Protein AF-A0A8J2EJA3-F1 (afdb_monomer_lite)

pLDDT: mean 88.79, std 12.65, range [48.5, 98.56]

Foldseek 3Di:
DEEEEEQDLQLLCVLVVLVVVQVVVPAQAYEYEYEPNSCCQAVDQVHDDPRHGNVVSVVCLQPPDDPPVVCVVGDNHHYHYHYQVNQPPQDDDPPPDDRVLLVSLVVDPDYHYPPDDPVNVVCCVVLHDDGSSSSNSNNHDPD

Structure (mmCIF, N/CA/C/O backbone):
data_AF-A0A8J2EJA3-F1
#
_entry.id   AF-A0A8J2EJA3-F1
#
loop_
_atom_site.group_PDB
_atom_site.id
_atom_site.type_symbol
_atom_site.label_atom_id
_atom_site.label_alt_id
_atom_site.label_comp_id
_atom_site.label_asym_id
_atom_site.label_entity_id
_atom_site.label_seq_id
_atom_site.pdbx_PDB_ins_code
_atom_site.Cartn_x
_atom_site.Cartn_y
_atom_site.Cartn_z
_atom_site.occupancy
_atom_site.B_iso_or_equiv
_atom_site.auth_seq_id
_atom_site.auth_comp_id
_atom_site.auth_asym_id
_atom_site.auth_atom_id
_atom_site.pdbx_PDB_model_num
ATOM 1 N N . LEU A 1 1 ? -6.526 -7.004 3.171 1.00 95.69 1 LEU A N 1
ATOM 2 C CA . LEU A 1 1 ? -6.507 -6.125 1.978 1.00 95.69 1 LEU A CA 1
ATOM 3 C C . LEU A 1 1 ? -5.110 -5.557 1.858 1.00 95.69 1 LEU A C 1
ATOM 5 O O . LEU A 1 1 ? -4.682 -4.852 2.768 1.00 95.69 1 LEU A O 1
ATOM 9 N N . LEU A 1 2 ? -4.436 -5.839 0.748 1.00 97.94 2 LEU A N 1
ATOM 10 C CA . LEU A 1 2 ? -3.180 -5.188 0.413 1.00 97.94 2 LEU A CA 1
ATOM 11 C C . LEU A 1 2 ? -3.508 -3.853 -0.266 1.00 97.94 2 LEU A C 1
ATOM 13 O O . LEU A 1 2 ? -4.309 -3.813 -1.203 1.00 97.94 2 LEU A O 1
ATOM 17 N N . LEU A 1 3 ? -2.933 -2.757 0.221 1.00 98.12 3 LEU A N 1
ATOM 18 C CA . LEU A 1 3 ? -3.130 -1.412 -0.315 1.00 98.12 3 LEU A CA 1
ATOM 19 C C . LEU A 1 3 ? -1.798 -0.848 -0.816 1.00 98.12 3 LEU A C 1
ATOM 21 O O . LEU A 1 3 ? -0.952 -0.452 -0.026 1.00 98.12 3 LEU A O 1
ATOM 25 N N . GLY A 1 4 ? -1.610 -0.769 -2.127 1.00 98.25 4 GLY A N 1
ATOM 26 C CA . GLY A 1 4 ? -0.485 -0.067 -2.735 1.00 98.25 4 GLY A CA 1
ATOM 27 C C . GLY A 1 4 ? -0.740 1.439 -2.796 1.00 98.25 4 GLY A C 1
ATOM 28 O O . GLY A 1 4 ? -1.806 1.883 -3.223 1.00 98.25 4 GLY A O 1
ATOM 29 N N . VAL A 1 5 ? 0.252 2.240 -2.421 1.00 98.31 5 VAL A N 1
ATOM 30 C CA . VAL A 1 5 ? 0.193 3.705 -2.479 1.00 98.31 5 VAL A CA 1
ATOM 31 C C . VAL A 1 5 ? 1.355 4.207 -3.333 1.00 98.31 5 VAL A C 1
ATOM 33 O O . VAL A 1 5 ? 2.522 4.145 -2.939 1.00 98.31 5 VAL A O 1
ATOM 36 N N . ALA A 1 6 ? 1.042 4.702 -4.530 1.00 98.12 6 ALA A N 1
ATOM 37 C CA . ALA A 1 6 ? 2.039 5.232 -5.453 1.00 98.12 6 ALA A CA 1
ATOM 38 C C . ALA A 1 6 ? 2.270 6.743 -5.262 1.00 98.12 6 ALA A C 1
ATOM 40 O O . ALA A 1 6 ? 1.422 7.463 -4.733 1.00 98.12 6 ALA A O 1
ATOM 41 N N . GLY A 1 7 ? 3.417 7.238 -5.738 1.00 94.56 7 GLY A N 1
ATOM 42 C CA . GLY A 1 7 ? 3.805 8.652 -5.669 1.00 94.56 7 GLY A CA 1
ATOM 43 C C . GLY A 1 7 ? 2.909 9.589 -6.481 1.00 94.56 7 GLY A C 1
ATOM 44 O O . GLY A 1 7 ? 3.194 9.887 -7.638 1.00 94.56 7 GLY A O 1
ATOM 45 N N . SER A 1 8 ? 1.829 10.062 -5.869 1.00 95.38 8 SER A N 1
ATOM 46 C CA . SER A 1 8 ? 0.925 11.089 -6.387 1.00 95.38 8 SER A CA 1
ATOM 47 C C . SER A 1 8 ? 0.501 11.998 -5.240 1.00 95.38 8 SER A C 1
ATOM 49 O O . SER A 1 8 ? 0.352 11.529 -4.114 1.00 95.38 8 SER A O 1
ATOM 51 N N . VAL A 1 9 ? 0.223 13.275 -5.523 1.00 95.19 9 VAL A N 1
ATOM 52 C CA . VAL A 1 9 ? -0.274 14.237 -4.518 1.00 95.19 9 VAL A CA 1
ATOM 53 C C . VAL A 1 9 ? -1.539 13.723 -3.828 1.00 95.19 9 VAL A C 1
ATOM 55 O O . VAL A 1 9 ? -1.767 14.010 -2.660 1.00 95.19 9 VAL A O 1
ATOM 58 N N . ALA A 1 10 ? -2.345 12.897 -4.502 1.00 96.12 10 ALA A N 1
ATOM 59 C CA . ALA A 1 10 ? -3.526 12.281 -3.903 1.00 96.12 10 ALA A CA 1
ATOM 60 C C . ALA A 1 10 ? -3.213 11.366 -2.698 1.00 96.12 10 ALA A C 1
ATOM 62 O O . ALA A 1 10 ? -4.121 11.084 -1.918 1.00 96.12 10 ALA A O 1
ATOM 63 N N . ALA A 1 11 ? -1.957 10.946 -2.505 1.00 96.12 11 ALA A N 1
ATOM 64 C CA . ALA A 1 11 ? -1.529 10.132 -1.369 1.00 96.12 11 ALA A CA 1
ATOM 65 C C . ALA A 1 11 ? -1.718 10.848 -0.020 1.00 96.12 11 ALA A C 1
ATOM 67 O O . ALA A 1 11 ? -1.908 10.180 0.991 1.00 96.12 11 ALA A O 1
ATOM 68 N N . VAL A 1 12 ? -1.795 12.187 0.006 1.00 95.19 12 VAL A N 1
ATOM 69 C CA . VAL A 1 12 ? -2.140 12.942 1.229 1.00 95.19 12 VAL A CA 1
ATOM 70 C C . VAL A 1 12 ? -3.524 12.578 1.785 1.00 95.19 12 VAL A C 1
ATOM 72 O O . VAL A 1 12 ? -3.786 12.771 2.966 1.00 95.19 12 VAL A O 1
ATOM 75 N N . LYS A 1 13 ? -4.408 12.016 0.946 1.00 94.94 13 LYS A N 1
ATOM 76 C CA . LYS A 1 13 ? -5.754 11.554 1.322 1.00 94.94 13 LYS A CA 1
ATOM 77 C C . LYS A 1 13 ? -5.777 10.121 1.859 1.00 94.94 13 LYS A C 1
ATOM 79 O O . LYS A 1 13 ? -6.856 9.594 2.130 1.00 94.94 13 LYS A O 1
ATOM 84 N N . LEU A 1 14 ? -4.621 9.470 1.993 1.00 94.25 14 LEU A N 1
ATOM 85 C CA . LEU A 1 14 ? -4.525 8.103 2.500 1.00 94.25 14 LEU A CA 1
ATOM 86 C C . LEU A 1 14 ? -5.221 7.916 3.864 1.00 94.25 14 LEU A C 1
ATOM 88 O O . LEU A 1 14 ? -5.962 6.940 3.986 1.00 94.25 14 LEU A O 1
ATOM 92 N N . PRO A 1 15 ? -5.106 8.835 4.850 1.00 91.94 15 PRO A N 1
ATOM 93 C CA . PRO A 1 15 ? -5.834 8.700 6.113 1.00 91.94 15 PRO A CA 1
ATOM 94 C C . PRO A 1 15 ? -7.358 8.609 5.937 1.00 91.94 15 PRO A C 1
ATOM 96 O O . PRO A 1 15 ? -8.009 7.791 6.586 1.00 91.94 15 PRO A O 1
ATOM 99 N N . ASP A 1 16 ? -7.933 9.398 5.026 1.00 91.75 16 ASP A N 1
ATOM 100 C CA . ASP A 1 16 ? -9.374 9.383 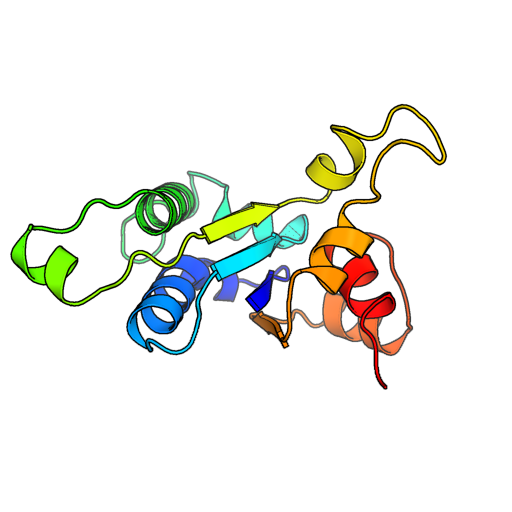4.755 1.00 91.75 16 ASP A CA 1
ATOM 101 C C . ASP A 1 16 ? -9.808 8.099 4.046 1.00 91.75 16 ASP A C 1
ATOM 103 O O . ASP A 1 16 ? -10.870 7.550 4.348 1.00 91.75 16 ASP A O 1
ATOM 107 N N . LEU A 1 17 ? -8.994 7.609 3.105 1.00 93.31 17 LEU A N 1
ATOM 108 C CA . LEU A 1 17 ? -9.241 6.334 2.435 1.00 93.31 17 LEU A CA 1
ATOM 109 C C . LEU A 1 17 ? -9.240 5.185 3.446 1.00 93.31 17 LEU A C 1
ATOM 111 O O . LEU A 1 17 ? -10.182 4.396 3.472 1.00 93.31 17 LEU A O 1
ATOM 115 N N . LEU A 1 18 ? -8.216 5.117 4.299 1.00 91.38 18 LEU A N 1
ATOM 116 C CA . LEU A 1 18 ? -8.114 4.103 5.342 1.00 91.38 18 LEU A CA 1
ATOM 117 C C . LEU A 1 18 ? -9.321 4.165 6.280 1.00 91.38 18 LEU A C 1
ATOM 119 O O . LEU A 1 18 ? -9.969 3.145 6.488 1.00 91.38 18 LEU A O 1
ATOM 123 N N . ARG A 1 19 ? -9.700 5.358 6.757 1.00 88.06 19 ARG A N 1
ATOM 124 C CA . ARG A 1 19 ? -10.876 5.538 7.621 1.00 88.06 19 ARG A CA 1
ATOM 125 C C . ARG A 1 19 ? -12.153 4.994 6.977 1.00 88.06 19 ARG A C 1
ATOM 127 O O . ARG A 1 19 ? -12.871 4.223 7.609 1.00 88.06 19 ARG A O 1
ATOM 134 N N . LYS A 1 20 ? -12.402 5.322 5.706 1.00 90.31 20 LYS A N 1
ATOM 135 C CA . LYS A 1 20 ? -13.565 4.816 4.959 1.00 90.31 20 LYS A CA 1
ATOM 136 C C . LYS A 1 20 ? -13.529 3.299 4.770 1.00 90.31 20 LYS A C 1
ATOM 138 O O . LYS A 1 20 ? -14.564 2.647 4.869 1.00 90.31 20 LYS A O 1
ATOM 143 N N . LEU A 1 21 ? -12.352 2.722 4.518 1.00 90.25 21 LEU A N 1
ATOM 144 C CA . LEU A 1 21 ? -12.192 1.269 4.410 1.00 90.25 21 LEU A CA 1
ATOM 145 C C . LEU A 1 21 ? -12.489 0.571 5.743 1.00 90.25 21 LEU A C 1
ATOM 147 O O . LEU A 1 21 ? -13.178 -0.448 5.747 1.00 90.25 21 LEU A O 1
ATOM 151 N N . GLN A 1 22 ? -12.037 1.134 6.865 1.00 85.06 22 GLN A N 1
ATOM 152 C CA . GLN A 1 22 ? -12.341 0.617 8.203 1.00 85.06 22 GLN A CA 1
ATOM 153 C C . GLN A 1 22 ? -13.845 0.721 8.520 1.00 85.06 22 GLN A C 1
ATOM 155 O O . GLN A 1 22 ? -14.439 -0.230 9.023 1.00 85.06 22 GLN A O 1
ATOM 160 N N . GLU A 1 23 ? -14.479 1.847 8.182 1.00 84.62 23 GLU A N 1
ATOM 161 C CA . GLU A 1 23 ? -15.917 2.090 8.389 1.00 84.62 23 GLU A CA 1
ATOM 162 C C . GLU A 1 23 ? -16.815 1.230 7.494 1.00 84.62 23 GLU A C 1
ATOM 164 O O . GLU A 1 23 ? -17.962 0.970 7.850 1.00 84.62 23 GLU A O 1
ATOM 169 N N . SER A 1 24 ? -16.299 0.735 6.365 1.00 86.94 24 SER A N 1
ATOM 170 C CA . SER A 1 24 ? -17.068 -0.122 5.458 1.00 86.94 24 SER A CA 1
ATOM 171 C C . SER A 1 24 ? -17.543 -1.424 6.110 1.00 86.94 24 SER A C 1
ATOM 173 O O . SER A 1 24 ? -18.500 -2.017 5.627 1.00 86.94 24 SER A O 1
ATOM 175 N N . GLY A 1 25 ? -16.856 -1.914 7.150 1.00 82.56 25 GLY A N 1
ATOM 176 C CA . GLY A 1 25 ? -17.152 -3.192 7.808 1.00 82.56 25 GLY A CA 1
ATOM 177 C C . GLY A 1 25 ? -16.783 -4.450 7.004 1.00 82.56 25 GLY A C 1
ATOM 178 O O . GLY A 1 25 ? -16.925 -5.557 7.522 1.00 82.56 25 GLY A O 1
ATOM 179 N N . HIS A 1 26 ? -16.282 -4.306 5.771 1.00 87.25 26 HIS A N 1
ATOM 180 C CA . HIS A 1 26 ? -15.937 -5.429 4.886 1.00 87.25 26 HIS A CA 1
ATOM 181 C C . HIS A 1 26 ? -14.460 -5.834 4.973 1.00 87.25 26 HIS A C 1
ATOM 183 O O . HIS A 1 26 ? -14.093 -6.951 4.610 1.00 87.25 26 HIS A O 1
ATOM 189 N N . VAL A 1 27 ? -13.598 -4.938 5.457 1.00 88.38 27 VAL A N 1
ATOM 190 C CA . VAL A 1 27 ? -12.151 -5.161 5.530 1.00 88.38 27 VAL A CA 1
ATOM 191 C C . VAL A 1 27 ? -11.770 -5.626 6.933 1.00 88.38 27 VAL A C 1
ATOM 193 O O . VAL A 1 27 ? -12.130 -4.985 7.912 1.00 88.38 27 VAL A O 1
ATOM 196 N N . ARG A 1 28 ? -11.036 -6.741 7.046 1.00 88.31 28 ARG A N 1
ATOM 197 C CA . ARG A 1 28 ? -10.586 -7.288 8.344 1.00 88.31 28 ARG A CA 1
ATOM 198 C C . ARG A 1 28 ? -9.209 -6.801 8.774 1.00 88.31 28 ARG A C 1
ATOM 200 O O . ARG A 1 28 ? -8.968 -6.672 9.965 1.00 88.31 28 ARG A O 1
ATOM 207 N N . SER A 1 29 ? -8.328 -6.541 7.818 1.00 92.00 29 SER A N 1
ATOM 208 C CA . SER A 1 29 ? -6.983 -6.002 8.020 1.00 92.00 29 SER A CA 1
ATOM 209 C C . SER A 1 29 ? -6.548 -5.251 6.765 1.00 92.00 29 SER A C 1
ATOM 211 O O . SER A 1 29 ? -6.952 -5.598 5.645 1.00 92.00 29 SER A O 1
ATOM 213 N N . ILE A 1 30 ? -5.729 -4.220 6.956 1.00 94.44 30 ILE A N 1
ATOM 214 C CA . ILE A 1 30 ? -5.119 -3.451 5.876 1.00 94.44 30 ILE A CA 1
ATOM 215 C C . ILE A 1 30 ? -3.604 -3.518 6.037 1.00 94.44 30 ILE A C 1
ATOM 217 O O . ILE A 1 30 ? -3.061 -3.146 7.075 1.00 94.44 30 ILE A O 1
ATOM 221 N N . GLU A 1 31 ? -2.923 -3.971 4.995 1.00 96.44 31 GLU A N 1
ATOM 222 C CA . GLU A 1 31 ? -1.470 -3.892 4.881 1.00 96.44 31 GLU A CA 1
ATOM 223 C C . GLU A 1 31 ? -1.168 -2.920 3.744 1.00 96.44 31 GLU A C 1
ATOM 225 O O . GLU A 1 31 ? -1.483 -3.187 2.588 1.00 96.44 31 GLU A O 1
ATOM 230 N N . ALA A 1 32 ? -0.659 -1.739 4.078 1.00 96.94 32 ALA A N 1
ATOM 231 C CA . ALA A 1 32 ? -0.353 -0.689 3.125 1.00 96.94 32 ALA A CA 1
ATOM 232 C C . ALA A 1 32 ? 1.124 -0.750 2.733 1.00 96.94 32 ALA A C 1
ATOM 234 O O . ALA A 1 32 ? 1.985 -0.797 3.603 1.00 96.94 32 ALA A O 1
ATOM 235 N N . VAL A 1 33 ? 1.414 -0.713 1.437 1.00 97.94 33 VAL A N 1
ATOM 236 C CA . VAL A 1 33 ? 2.768 -0.655 0.883 1.00 97.94 33 VAL A CA 1
ATOM 237 C C . VAL A 1 33 ? 2.941 0.681 0.180 1.00 97.94 33 VAL A C 1
ATOM 239 O O . VAL A 1 33 ? 2.191 1.009 -0.744 1.00 97.94 33 VAL A O 1
ATOM 242 N N . LEU A 1 34 ? 3.927 1.455 0.612 1.00 97.94 34 LEU A N 1
ATOM 243 C CA . LEU A 1 34 ? 4.252 2.752 0.040 1.00 97.94 34 LEU A CA 1
ATOM 244 C C . LEU A 1 34 ? 5.390 2.598 -0.967 1.00 97.94 34 LEU A C 1
ATOM 246 O O . LEU A 1 34 ? 6.405 1.979 -0.675 1.00 97.94 34 LEU A O 1
ATOM 250 N N . SER A 1 35 ? 5.246 3.204 -2.145 1.00 97.94 35 SER A N 1
ATOM 251 C CA . SER A 1 35 ? 6.428 3.499 -2.966 1.00 97.94 35 SER A CA 1
ATOM 252 C C . SER A 1 35 ? 7.261 4.603 -2.309 1.00 97.94 35 SER A C 1
ATOM 254 O O . SER A 1 35 ? 6.679 5.505 -1.703 1.00 97.94 35 SER A O 1
ATOM 256 N N . GLN A 1 36 ? 8.571 4.636 -2.557 1.00 96.94 36 GLN A N 1
ATOM 257 C CA . GLN A 1 36 ? 9.457 5.704 -2.070 1.00 96.94 36 GLN A CA 1
ATOM 258 C C . GLN A 1 36 ? 8.907 7.124 -2.321 1.00 96.94 36 GLN A C 1
ATOM 260 O O . GLN A 1 36 ? 8.939 7.997 -1.457 1.00 96.94 36 GLN A O 1
ATOM 265 N N . SER A 1 37 ? 8.339 7.384 -3.504 1.00 96.94 37 SER A N 1
ATOM 266 C CA . SER A 1 37 ? 7.756 8.698 -3.815 1.00 96.94 37 SER A CA 1
ATOM 267 C C . SER A 1 37 ? 6.463 8.998 -3.043 1.00 96.94 37 SER A C 1
ATOM 269 O O . SER A 1 37 ? 6.114 10.163 -2.880 1.00 96.94 37 SER A O 1
ATOM 271 N N . ALA A 1 38 ? 5.727 7.982 -2.584 1.00 96.94 38 ALA A N 1
ATOM 272 C CA . ALA A 1 38 ? 4.534 8.163 -1.755 1.00 96.94 38 ALA A CA 1
ATOM 273 C C . ALA A 1 38 ? 4.887 8.527 -0.308 1.00 96.94 38 ALA A C 1
ATOM 275 O O . ALA A 1 38 ? 4.143 9.282 0.321 1.00 96.94 38 ALA A O 1
ATOM 276 N N . GLU A 1 39 ? 6.023 8.050 0.205 1.00 95.44 39 GLU A N 1
ATOM 277 C CA . GLU A 1 39 ? 6.524 8.385 1.546 1.00 95.44 39 GLU A CA 1
ATOM 278 C C . GLU A 1 39 ? 6.683 9.898 1.729 1.00 95.44 39 GLU A C 1
ATOM 280 O O . GLU A 1 39 ? 6.334 10.444 2.774 1.00 95.44 39 GLU A O 1
ATOM 285 N N . VAL A 1 40 ? 7.090 10.609 0.673 1.00 94.50 40 VAL A N 1
ATOM 286 C CA . VAL A 1 40 ? 7.210 12.076 0.680 1.00 94.50 40 VAL A CA 1
ATOM 287 C C . VAL A 1 40 ? 5.887 12.760 1.029 1.00 94.50 40 VAL A C 1
ATOM 289 O O . VAL A 1 40 ? 5.898 13.785 1.697 1.00 94.50 40 VAL A O 1
ATOM 292 N N . PHE A 1 41 ? 4.747 12.207 0.611 1.00 94.12 41 PHE A N 1
ATOM 293 C CA . PHE A 1 41 ? 3.425 12.786 0.874 1.00 94.12 41 PHE A CA 1
ATOM 294 C C . PHE A 1 41 ? 2.774 12.266 2.157 1.00 94.12 41 PHE A C 1
ATOM 296 O O . PHE A 1 41 ? 1.817 12.867 2.638 1.00 94.12 41 PHE A O 1
ATOM 303 N N . THR A 1 42 ? 3.239 11.126 2.665 1.00 91.12 42 THR A N 1
ATOM 304 C CA . THR A 1 42 ? 2.554 10.365 3.718 1.00 91.12 42 THR A CA 1
ATOM 305 C C . THR A 1 42 ? 3.323 10.355 5.030 1.00 91.12 42 THR A C 1
ATOM 307 O O . THR A 1 42 ? 2.723 10.530 6.085 1.00 91.12 42 THR A O 1
ATOM 310 N N . LEU A 1 43 ? 4.643 10.189 4.975 1.00 90.56 43 LEU A N 1
ATOM 311 C CA . LEU A 1 43 ? 5.511 10.074 6.145 1.00 90.56 43 LEU A CA 1
ATOM 312 C C . LEU A 1 43 ? 6.235 11.383 6.476 1.00 90.56 43 LEU A C 1
ATOM 314 O O . LEU A 1 43 ? 6.643 11.574 7.620 1.00 90.56 43 LEU A O 1
ATOM 318 N N . ASN A 1 44 ? 6.367 12.304 5.518 1.00 90.38 44 ASN A N 1
ATOM 319 C CA . ASN A 1 44 ? 7.004 13.598 5.753 1.00 90.38 44 ASN A CA 1
ATOM 320 C C . ASN A 1 44 ? 6.163 14.476 6.711 1.00 90.38 44 ASN A C 1
ATOM 322 O O . ASN A 1 44 ? 5.064 14.891 6.335 1.00 90.38 44 ASN A O 1
ATOM 326 N N . PRO A 1 45 ? 6.678 14.844 7.903 1.00 88.38 45 PRO A N 1
ATOM 327 C CA . PRO A 1 45 ? 5.936 15.650 8.877 1.00 88.38 45 PRO A CA 1
ATOM 328 C C . PRO A 1 45 ? 5.611 17.077 8.415 1.00 88.38 45 PRO A C 1
ATOM 330 O O . PRO A 1 45 ? 4.725 17.720 8.973 1.00 88.38 45 PRO A O 1
ATOM 333 N N . SER A 1 46 ? 6.337 17.600 7.422 1.00 90.69 46 SER A N 1
ATOM 334 C CA . SER A 1 46 ? 6.090 18.930 6.858 1.00 90.69 46 SER A CA 1
ATOM 335 C C . SER A 1 46 ? 4.897 18.955 5.903 1.00 90.69 46 SER A C 1
ATOM 337 O O . SER A 1 46 ? 4.369 20.031 5.623 1.00 90.69 46 SER A O 1
ATOM 339 N N . VAL A 1 47 ? 4.462 17.801 5.389 1.00 88.69 47 VAL A N 1
ATOM 340 C CA . VAL A 1 47 ? 3.306 17.725 4.494 1.00 88.69 47 VAL A CA 1
ATOM 341 C C . VAL A 1 47 ? 2.026 17.727 5.318 1.00 88.69 47 VAL A C 1
ATOM 343 O O . VAL A 1 47 ? 1.787 16.845 6.143 1.00 88.69 47 VAL A O 1
ATOM 346 N N . GLN A 1 48 ? 1.187 18.729 5.065 1.00 87.31 48 GLN A N 1
ATOM 347 C CA . GLN A 1 48 ? -0.073 18.915 5.770 1.00 87.31 48 GLN A CA 1
ATOM 348 C C . GLN A 1 48 ? -1.268 18.594 4.878 1.00 87.31 48 GLN A C 1
ATOM 350 O O . GLN A 1 48 ? -1.321 18.972 3.707 1.00 87.31 48 GLN A O 1
ATOM 355 N N . TYR A 1 49 ? -2.268 17.952 5.471 1.00 89.06 49 TYR A N 1
ATOM 356 C CA . TYR A 1 49 ? -3.567 17.719 4.867 1.00 89.06 49 TYR A CA 1
ATOM 357 C C . TYR A 1 49 ? -4.663 18.059 5.871 1.00 89.06 49 TYR A C 1
ATOM 359 O O . TYR A 1 49 ? -4.641 17.594 7.006 1.00 89.06 49 TYR A O 1
ATOM 367 N N . VAL A 1 50 ? -5.604 18.916 5.463 1.00 86.94 50 VAL A N 1
ATOM 368 C CA . VAL A 1 50 ? -6.695 19.402 6.333 1.00 86.94 50 VAL A CA 1
ATOM 369 C C . VAL A 1 50 ? -6.147 19.993 7.649 1.00 86.94 50 VAL A C 1
ATOM 371 O O . VAL A 1 50 ? -6.702 19.810 8.725 1.00 86.94 50 VAL A O 1
ATOM 374 N N . GLY A 1 51 ? -5.014 20.701 7.563 1.00 86.38 51 GLY A N 1
ATOM 375 C CA . GLY A 1 51 ? -4.392 21.388 8.701 1.00 86.38 51 GLY A CA 1
ATOM 376 C C . GLY A 1 51 ? -3.633 20.497 9.693 1.00 86.38 51 GLY A C 1
ATOM 377 O O . GLY A 1 51 ? -3.181 21.012 10.711 1.00 86.38 51 GLY A O 1
ATOM 378 N N . ALA A 1 52 ? -3.461 19.201 9.416 1.00 86.06 52 ALA A N 1
ATOM 379 C CA . ALA A 1 52 ? -2.680 18.282 10.248 1.00 86.06 52 ALA A CA 1
ATOM 380 C C . ALA A 1 52 ? -1.591 17.567 9.436 1.00 86.06 52 ALA A C 1
ATOM 382 O O . ALA A 1 52 ? -1.696 17.444 8.214 1.00 86.06 52 ALA A O 1
ATOM 383 N N . SER A 1 53 ? -0.540 17.093 10.112 1.00 90.50 53 SER A N 1
ATOM 384 C CA . SER A 1 53 ? 0.498 16.277 9.472 1.00 90.50 53 SER A CA 1
ATOM 385 C C . SER A 1 53 ? -0.090 14.949 9.003 1.00 90.50 53 SER A C 1
ATOM 387 O O . SER A 1 53 ? -0.749 14.250 9.776 1.00 90.50 53 SER A O 1
ATOM 389 N N . VAL A 1 54 ? 0.187 14.560 7.757 1.00 87.19 54 VAL A N 1
ATOM 390 C CA . VAL A 1 54 ? -0.298 13.279 7.219 1.00 87.19 54 VAL A CA 1
ATOM 391 C C . VAL A 1 54 ? 0.272 12.101 8.009 1.00 87.19 54 VAL A C 1
ATOM 393 O O . VAL A 1 54 ? -0.460 11.154 8.282 1.00 87.19 54 VAL A O 1
ATOM 396 N N . SER A 1 55 ? 1.528 12.176 8.455 1.00 87.31 55 SER A N 1
ATOM 397 C CA . SER A 1 55 ? 2.153 11.091 9.220 1.00 87.31 55 SER A CA 1
ATOM 398 C C . SER A 1 55 ? 1.484 10.878 10.575 1.00 87.31 55 SER A C 1
ATOM 400 O O . SER A 1 55 ? 1.270 9.736 10.978 1.00 87.31 55 SER A O 1
ATOM 402 N N . GLN A 1 56 ? 1.071 11.967 11.231 1.00 86.44 56 GLN A N 1
ATOM 403 C CA . GLN A 1 56 ? 0.297 11.914 12.472 1.00 86.44 56 GLN A CA 1
ATOM 404 C C . GLN A 1 56 ? -1.094 11.338 12.222 1.00 86.44 56 GLN A C 1
ATOM 406 O O . GLN A 1 56 ? -1.518 10.423 12.915 1.00 86.44 56 GLN A O 1
ATOM 411 N N . LEU A 1 57 ? -1.780 11.795 11.172 1.00 84.69 57 LEU A N 1
ATOM 412 C CA . LEU A 1 57 ? -3.081 11.244 10.799 1.00 84.69 57 LEU A CA 1
ATOM 413 C C . LEU A 1 57 ? -2.999 9.745 10.478 1.00 84.69 57 LEU A C 1
ATOM 415 O O . LEU A 1 57 ? -3.917 8.999 10.808 1.00 84.69 57 LEU A O 1
ATOM 419 N N . LEU A 1 58 ? -1.915 9.286 9.848 1.00 84.06 58 LEU A N 1
ATOM 420 C CA . LEU A 1 58 ? -1.686 7.866 9.586 1.00 84.06 58 LE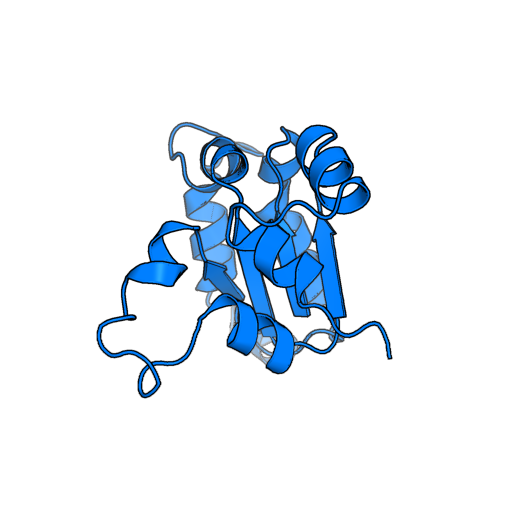U A CA 1
ATOM 421 C C . LEU A 1 58 ? -1.414 7.090 10.869 1.00 84.06 58 LEU A C 1
ATOM 423 O O . LEU A 1 58 ? -2.005 6.025 11.050 1.00 84.06 58 LEU A O 1
ATOM 427 N N . SER A 1 59 ? -0.576 7.614 11.769 1.00 85.25 59 SER A N 1
ATOM 428 C CA . SER A 1 59 ? -0.360 6.982 13.070 1.00 85.25 59 SER A CA 1
ATOM 429 C C . SER A 1 59 ? -1.647 6.930 13.878 1.00 85.25 59 SER A C 1
ATOM 431 O O . SER A 1 59 ? -1.932 5.903 14.482 1.00 85.25 59 SER A O 1
ATOM 433 N N . ASP A 1 60 ? -2.470 7.975 13.832 1.00 84.12 60 ASP A N 1
ATOM 434 C CA . ASP A 1 60 ? -3.767 8.015 14.498 1.00 84.12 60 ASP A CA 1
ATOM 435 C C . ASP A 1 60 ? -4.704 6.983 13.883 1.00 84.12 60 ASP A C 1
ATOM 437 O O . ASP A 1 60 ? -5.305 6.195 14.595 1.00 84.12 60 ASP A O 1
ATOM 441 N N . VAL A 1 61 ? -4.798 6.888 12.559 1.00 81.12 61 VAL A N 1
ATOM 442 C CA . VAL A 1 61 ? -5.623 5.852 11.917 1.00 81.12 61 VAL A CA 1
ATOM 443 C C . VAL A 1 61 ? -5.123 4.436 12.246 1.00 81.12 61 VAL A C 1
ATOM 445 O O . VAL A 1 61 ? -5.934 3.515 12.379 1.00 81.12 61 VAL A O 1
ATOM 448 N N . ALA A 1 62 ? -3.812 4.259 12.429 1.00 73.31 62 ALA A N 1
ATOM 449 C CA . ALA A 1 62 ? -3.211 2.989 12.822 1.00 73.31 62 ALA A CA 1
ATOM 450 C C . ALA A 1 62 ? -3.392 2.659 14.317 1.00 73.31 62 ALA A C 1
ATOM 452 O O . ALA A 1 62 ? -3.507 1.485 14.673 1.00 73.31 62 ALA A O 1
ATOM 453 N N . THR A 1 63 ? -3.431 3.663 15.200 1.00 70.44 63 THR A N 1
ATOM 454 C CA . THR A 1 63 ? -3.379 3.477 16.664 1.00 70.44 63 THR A CA 1
ATOM 455 C C . THR A 1 63 ? -4.653 3.878 17.406 1.00 70.44 63 THR A C 1
ATOM 457 O O . THR A 1 63 ? -4.834 3.434 18.541 1.00 70.44 63 THR A O 1
ATOM 460 N N . ALA A 1 64 ? -5.557 4.643 16.788 1.00 56.22 64 ALA A N 1
ATOM 461 C CA . ALA A 1 64 ? -6.622 5.377 17.469 1.00 56.22 64 ALA A CA 1
ATOM 462 C C . ALA A 1 64 ? -7.453 4.485 18.408 1.00 56.22 64 ALA A C 1
ATOM 464 O O . ALA A 1 64 ? -8.053 3.497 17.960 1.00 56.22 64 ALA A O 1
ATOM 465 N N . PRO A 1 65 ? -7.546 4.850 19.699 1.00 48.50 65 PRO A N 1
ATOM 466 C CA . PRO A 1 65 ? -8.637 4.431 20.557 1.00 48.50 65 PRO A CA 1
ATOM 467 C C . PRO A 1 65 ? -9.858 5.307 20.239 1.00 48.50 65 PRO A C 1
ATOM 469 O O . PRO A 1 65 ? -9.752 6.530 20.144 1.00 48.50 65 PRO A O 1
ATOM 472 N N . ARG A 1 66 ? -11.029 4.696 20.050 1.00 54.69 66 ARG A N 1
ATOM 473 C CA . ARG A 1 66 ? -12.301 5.433 19.975 1.00 54.69 66 ARG A CA 1
ATOM 474 C C . ARG A 1 66 ? -13.059 5.251 21.286 1.00 54.69 66 ARG A C 1
ATOM 476 O O . ARG A 1 66 ? -12.842 4.273 21.990 1.00 54.69 66 ARG A O 1
ATOM 483 N N . SER A 1 67 ? -13.915 6.217 21.617 1.00 53.88 67 SER A N 1
ATOM 484 C CA . SER A 1 67 ? -14.786 6.182 22.796 1.00 53.88 67 SER A CA 1
ATOM 485 C C . SER A 1 67 ? -15.539 4.848 22.910 1.00 53.88 67 SER A C 1
ATOM 487 O O . SER A 1 67 ? -15.885 4.234 21.899 1.00 53.88 67 SER A O 1
ATOM 489 N N . ALA A 1 68 ? -15.838 4.423 24.142 1.00 56.31 68 ALA A N 1
ATOM 490 C CA . ALA A 1 68 ? -16.419 3.111 24.453 1.00 56.31 68 ALA A CA 1
ATOM 491 C C . ALA A 1 68 ? -17.721 2.778 23.682 1.00 56.31 68 ALA A C 1
ATOM 493 O O . ALA A 1 68 ? -18.043 1.607 23.478 1.00 56.31 68 ALA A O 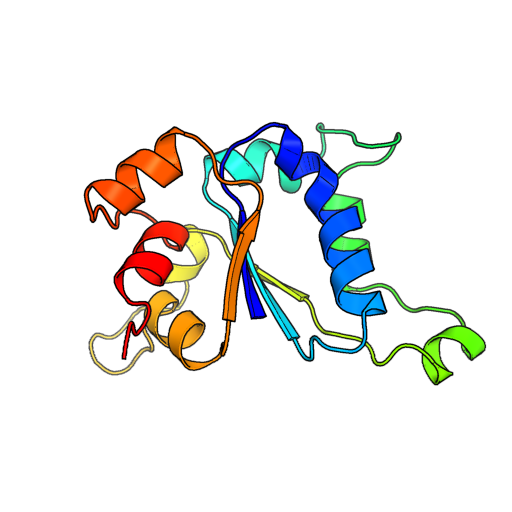1
ATOM 494 N N . GLU A 1 69 ? -18.471 3.788 23.221 1.00 56.59 69 GLU A N 1
ATOM 495 C CA . GLU A 1 69 ? -19.673 3.595 22.396 1.00 56.59 69 GLU A CA 1
ATOM 496 C C . GLU A 1 69 ? -19.363 3.321 20.914 1.00 56.59 69 GLU A C 1
ATOM 498 O O . GLU A 1 69 ? -20.002 2.462 20.306 1.00 56.59 69 GLU A O 1
ATOM 503 N N . GLN A 1 70 ? -18.351 3.974 20.331 1.00 53.19 70 GLN A N 1
ATOM 504 C CA . GLN A 1 70 ? -17.889 3.685 18.964 1.00 53.19 70 GLN A CA 1
ATOM 505 C C . GLN A 1 70 ? -17.079 2.387 18.893 1.00 53.19 70 GLN A C 1
ATOM 507 O O . GLN A 1 70 ? -17.109 1.701 17.873 1.00 53.19 70 GLN A O 1
ATOM 512 N N . GLU A 1 71 ? -16.404 2.018 19.982 1.00 52.22 71 GLU A N 1
ATOM 513 C CA . GLU A 1 71 ? -15.658 0.764 20.133 1.00 52.22 71 GLU A CA 1
ATOM 514 C C . GLU A 1 71 ? -16.573 -0.475 20.074 1.00 52.22 71 GLU A C 1
ATOM 516 O O . GLU A 1 71 ? -16.176 -1.531 19.582 1.00 52.22 71 GLU A O 1
ATOM 521 N N . LYS A 1 72 ? -17.840 -0.326 20.490 1.00 51.69 72 LYS A N 1
ATOM 522 C CA . LYS A 1 72 ? -18.880 -1.361 20.369 1.00 51.69 72 LYS A CA 1
ATOM 523 C C . LYS A 1 72 ? -19.370 -1.584 18.932 1.00 51.69 72 LYS A C 1
ATOM 525 O O . LYS A 1 72 ? -19.887 -2.663 18.648 1.00 51.69 72 LYS A O 1
ATOM 530 N N . LEU A 1 73 ? -19.228 -0.594 18.042 1.00 50.38 73 LEU A N 1
ATOM 531 C CA . LEU A 1 73 ? -19.723 -0.650 16.656 1.00 50.38 73 LEU A CA 1
ATOM 532 C C . LEU A 1 73 ? -18.612 -0.852 15.613 1.00 50.38 73 LEU A C 1
ATOM 534 O O . LEU A 1 73 ? -18.835 -1.521 14.606 1.00 50.38 73 LEU A O 1
ATOM 538 N N . LEU A 1 74 ? -17.416 -0.304 15.838 1.00 52.97 74 LEU A N 1
ATOM 539 C CA . LEU A 1 74 ? -16.281 -0.422 14.926 1.00 52.97 74 LEU A CA 1
ATOM 540 C C . LEU A 1 74 ? -15.280 -1.440 15.462 1.00 52.97 74 LEU A C 1
ATOM 542 O O . LEU A 1 74 ? -14.427 -1.127 16.290 1.00 52.97 74 LEU A O 1
ATOM 546 N N . LYS A 1 75 ? -15.344 -2.665 14.929 1.00 60.03 75 LYS A N 1
ATOM 547 C CA . LYS A 1 75 ? -14.238 -3.623 15.047 1.00 60.03 75 LYS A CA 1
ATOM 548 C C . LYS A 1 75 ? -12.968 -2.918 14.562 1.00 60.03 75 LYS A C 1
ATOM 550 O O . LYS A 1 75 ? -12.924 -2.487 13.413 1.00 60.03 75 LYS A O 1
ATOM 555 N N . ARG A 1 76 ? -11.961 -2.757 15.429 1.00 68.12 76 ARG A N 1
ATOM 556 C CA . ARG A 1 76 ? -10.672 -2.153 15.053 1.00 68.12 76 ARG A CA 1
ATOM 557 C C . ARG A 1 76 ? -10.076 -2.972 13.910 1.00 68.12 76 ARG A C 1
ATOM 559 O O . ARG A 1 76 ? -9.655 -4.104 14.122 1.00 68.12 76 ARG A O 1
ATOM 566 N N . VAL A 1 77 ? -10.074 -2.414 12.705 1.00 82.94 77 VAL A N 1
ATOM 567 C CA . VAL A 1 77 ? -9.412 -3.011 11.543 1.00 82.94 77 VAL A CA 1
ATOM 568 C C . VAL A 1 77 ? -7.945 -2.575 11.605 1.00 82.94 77 VAL A C 1
ATOM 570 O O . VAL A 1 77 ? -7.679 -1.384 11.408 1.00 82.94 77 VAL A O 1
ATOM 573 N N . PRO A 1 78 ? -6.999 -3.478 11.928 1.00 87.88 78 PRO A N 1
ATOM 574 C CA . PRO A 1 78 ? -5.590 -3.132 12.039 1.00 87.88 78 PRO A CA 1
ATOM 575 C C . PRO A 1 78 ? -5.040 -2.652 10.697 1.00 87.88 78 PRO A C 1
ATOM 577 O O . PRO A 1 78 ? -5.339 -3.235 9.651 1.00 87.88 78 PRO A O 1
ATOM 580 N N . VAL A 1 79 ? -4.207 -1.613 10.760 1.00 91.06 79 VAL A N 1
ATOM 581 C CA . VAL A 1 79 ? -3.468 -1.072 9.618 1.00 91.06 79 VAL A CA 1
ATOM 582 C C . VAL A 1 79 ? -1.977 -1.198 9.902 1.00 91.06 79 VAL A C 1
ATOM 584 O O . VAL A 1 79 ? -1.510 -0.738 10.942 1.00 91.06 79 VAL A O 1
ATOM 587 N N . LYS A 1 80 ? -1.232 -1.812 8.983 1.00 93.81 80 LYS A N 1
ATOM 588 C CA . LYS A 1 80 ? 0.237 -1.828 8.985 1.00 93.81 80 LYS A CA 1
ATOM 589 C C . LYS A 1 80 ? 0.748 -1.127 7.737 1.00 93.81 80 LYS A C 1
ATOM 591 O O . LYS A 1 80 ? 0.133 -1.267 6.685 1.00 93.81 80 LYS A O 1
ATOM 596 N N . VAL A 1 81 ? 1.839 -0.381 7.859 1.00 94.38 81 VAL A N 1
ATOM 597 C CA . VAL A 1 81 ? 2.456 0.359 6.752 1.00 94.38 81 VAL A CA 1
ATOM 598 C C . VAL A 1 81 ? 3.854 -0.200 6.525 1.00 94.38 81 VAL A C 1
ATOM 600 O O . VAL A 1 81 ? 4.594 -0.373 7.488 1.00 94.38 81 VAL A O 1
ATOM 603 N N . TYR A 1 82 ? 4.176 -0.473 5.267 1.00 96.50 82 TYR A N 1
ATOM 604 C CA . TYR A 1 82 ? 5.439 -1.026 4.802 1.00 96.50 82 TYR A CA 1
ATOM 605 C C . TYR A 1 82 ? 6.038 -0.135 3.709 1.00 96.50 82 TYR A C 1
ATOM 607 O O . TYR A 1 82 ? 5.317 0.491 2.925 1.00 96.50 82 TYR A O 1
ATOM 615 N N . THR A 1 83 ? 7.359 -0.121 3.650 1.00 96.88 83 THR A N 1
ATOM 616 C CA . THR A 1 83 ? 8.217 0.613 2.719 1.00 96.88 83 THR A CA 1
ATOM 617 C C . THR A 1 83 ? 9.208 -0.347 2.071 1.00 96.88 83 THR A C 1
ATOM 619 O O . THR A 1 83 ? 9.356 -1.490 2.504 1.00 96.88 83 THR A O 1
ATOM 622 N N . ASP A 1 84 ? 9.935 0.120 1.060 1.00 96.31 84 ASP A N 1
ATOM 623 C CA . ASP A 1 84 ? 10.965 -0.691 0.401 1.00 96.31 84 ASP A CA 1
ATOM 624 C C . ASP A 1 84 ? 12.078 -1.133 1.373 1.00 96.31 84 ASP A C 1
ATOM 626 O O . ASP A 1 84 ? 12.687 -2.184 1.188 1.00 96.31 84 ASP A O 1
ATOM 630 N N . ALA A 1 85 ? 12.327 -0.367 2.442 1.00 94.50 85 ALA A N 1
ATOM 631 C CA . ALA A 1 85 ? 13.319 -0.719 3.457 1.00 94.50 85 ALA A CA 1
ATOM 632 C C . ALA A 1 85 ? 12.911 -1.946 4.292 1.00 94.50 85 ALA A C 1
ATOM 634 O O . ALA A 1 85 ? 13.774 -2.721 4.706 1.00 94.50 85 ALA A O 1
ATOM 635 N N . ASP A 1 86 ? 11.607 -2.148 4.511 1.00 94.56 86 ASP A N 1
ATOM 636 C CA . ASP A 1 86 ? 11.084 -3.257 5.317 1.00 94.56 86 ASP A CA 1
ATOM 637 C C . ASP A 1 86 ? 11.261 -4.615 4.629 1.00 94.56 86 ASP A C 1
ATOM 639 O O . ASP A 1 86 ? 11.248 -5.651 5.285 1.00 94.56 86 ASP A O 1
ATOM 643 N N . GLU A 1 87 ? 11.452 -4.633 3.307 1.00 91.56 87 GLU A N 1
ATOM 644 C CA . GLU A 1 87 ? 11.706 -5.868 2.562 1.00 91.56 87 GLU A CA 1
ATOM 645 C C . GLU A 1 87 ? 13.020 -6.542 2.975 1.00 91.56 87 GLU A C 1
ATOM 647 O O . GLU A 1 87 ? 13.136 -7.767 2.922 1.00 91.56 87 GLU A O 1
ATOM 652 N N . TRP A 1 88 ? 13.989 -5.745 3.424 1.00 89.19 88 TRP A N 1
ATOM 653 C CA .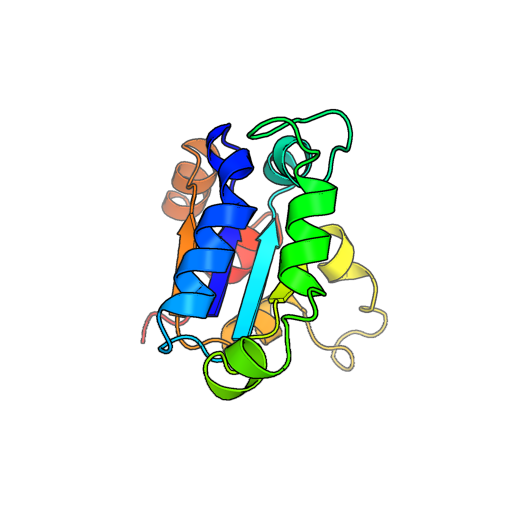 TRP A 1 88 ? 15.354 -6.188 3.701 1.00 89.19 88 TRP A CA 1
ATOM 654 C C . TRP A 1 88 ? 15.709 -6.178 5.187 1.00 89.19 88 TRP A C 1
ATOM 656 O O . TRP A 1 88 ? 16.775 -6.666 5.554 1.00 89.19 88 TRP A O 1
ATOM 666 N N . SER A 1 89 ? 14.850 -5.628 6.048 1.00 85.56 89 SER A N 1
ATOM 667 C CA . SER A 1 89 ? 15.146 -5.443 7.473 1.00 85.56 89 SER A CA 1
ATOM 668 C C . SER A 1 89 ? 15.327 -6.764 8.230 1.00 85.56 89 SER A C 1
ATOM 670 O O . SER A 1 89 ? 16.139 -6.831 9.152 1.00 85.56 89 SER A O 1
ATOM 672 N N . GLU A 1 90 ? 14.612 -7.813 7.822 1.00 75.56 90 GLU A N 1
ATOM 673 C CA . GLU A 1 90 ? 14.593 -9.120 8.494 1.00 75.56 90 GLU A CA 1
ATOM 674 C C . GLU A 1 90 ? 15.165 -10.265 7.633 1.00 75.56 90 GLU A C 1
ATOM 676 O O . GLU A 1 90 ? 15.183 -11.411 8.074 1.00 75.56 90 GLU A O 1
ATOM 681 N N . TYR A 1 91 ? 15.653 -9.985 6.417 1.00 82.88 91 TYR A N 1
ATOM 682 C CA . TYR A 1 91 ? 16.140 -11.017 5.493 1.00 82.88 91 TYR A CA 1
ATOM 683 C C . TYR A 1 91 ? 17.656 -11.229 5.626 1.00 82.88 91 TYR A C 1
ATOM 685 O O . TYR A 1 91 ? 18.452 -10.493 5.039 1.00 82.88 91 TYR A O 1
ATOM 693 N N . ALA A 1 92 ? 18.068 -12.248 6.383 1.00 83.56 92 ALA A N 1
ATOM 694 C CA . ALA A 1 92 ? 19.474 -12.560 6.652 1.00 83.56 92 ALA A CA 1
ATOM 695 C C . ALA A 1 92 ? 19.924 -13.917 6.077 1.00 83.56 92 ALA A C 1
ATOM 697 O O . ALA A 1 92 ? 21.081 -14.071 5.681 1.00 83.56 92 ALA A O 1
ATOM 698 N N . HIS A 1 93 ? 19.025 -14.899 5.997 1.00 85.12 93 HIS A N 1
ATOM 699 C CA . HIS A 1 93 ? 19.325 -16.280 5.631 1.00 85.12 93 HIS A CA 1
ATOM 700 C C . HIS A 1 93 ? 18.438 -16.757 4.480 1.00 85.12 93 HIS A C 1
ATOM 702 O O . HIS A 1 93 ? 17.228 -16.959 4.617 1.00 85.12 93 HIS A O 1
ATOM 708 N N . VAL A 1 94 ? 19.075 -17.011 3.335 1.00 85.06 94 VAL A N 1
ATOM 709 C CA . VAL A 1 94 ? 18.405 -17.526 2.136 1.00 85.06 94 VAL A CA 1
ATOM 710 C C . VAL A 1 94 ? 17.715 -18.857 2.438 1.00 85.06 94 VAL A C 1
ATOM 712 O O . VAL A 1 94 ? 18.346 -19.802 2.907 1.00 85.06 94 VAL A O 1
ATOM 715 N N . GLY A 1 95 ? 16.420 -18.936 2.128 1.00 79.44 95 GLY A N 1
ATOM 716 C CA . GLY A 1 95 ? 15.616 -20.154 2.266 1.00 79.44 95 GLY A CA 1
ATOM 717 C C . GLY A 1 95 ? 15.089 -20.432 3.676 1.00 79.44 95 GLY A C 1
ATOM 718 O O . GLY A 1 95 ? 14.324 -21.379 3.843 1.00 79.44 95 GLY A O 1
ATOM 719 N N . VAL A 1 96 ? 15.462 -19.615 4.664 1.00 85.38 96 VAL A N 1
ATOM 720 C CA . VAL A 1 96 ? 14.913 -19.673 6.027 1.00 85.38 96 VAL A CA 1
ATOM 721 C C . VAL A 1 96 ? 13.991 -18.485 6.261 1.00 85.38 96 VAL A C 1
ATOM 723 O O . VAL A 1 96 ? 12.853 -18.672 6.693 1.00 85.38 96 VAL A O 1
ATOM 726 N N . ASP A 1 97 ? 14.461 -17.283 5.927 1.00 89.25 97 ASP A N 1
ATOM 727 C CA . ASP A 1 97 ? 13.710 -16.065 6.194 1.00 89.25 97 ASP A CA 1
ATOM 728 C C . ASP A 1 97 ? 12.632 -15.839 5.121 1.00 89.25 97 ASP A C 1
ATOM 730 O O . ASP A 1 97 ? 12.868 -16.065 3.925 1.00 89.25 97 ASP A O 1
ATOM 734 N N . PRO A 1 98 ? 11.421 -15.414 5.519 1.00 90.00 98 PRO A N 1
ATOM 735 C CA . PRO A 1 98 ? 10.349 -15.148 4.577 1.00 90.00 98 PRO A CA 1
ATOM 736 C C . PRO A 1 98 ? 10.657 -13.917 3.719 1.00 90.00 98 PRO A C 1
ATOM 738 O O . PRO A 1 98 ? 11.145 -12.899 4.202 1.00 90.00 98 PRO A O 1
ATOM 741 N N . VAL A 1 99 ? 10.291 -13.978 2.438 1.00 93.94 99 VAL A N 1
ATOM 742 C CA . VAL A 1 99 ? 10.377 -12.825 1.532 1.00 93.94 99 VAL A CA 1
ATOM 743 C C . VAL A 1 99 ? 9.121 -11.971 1.699 1.00 93.94 99 VAL A C 1
ATOM 745 O O . VAL A 1 99 ? 8.014 -12.428 1.397 1.00 93.94 99 VAL A O 1
ATOM 748 N N . LEU A 1 100 ? 9.278 -10.726 2.161 1.00 95.62 100 LEU A N 1
ATOM 749 C CA . LEU A 1 100 ? 8.155 -9.885 2.591 1.00 95.62 100 LEU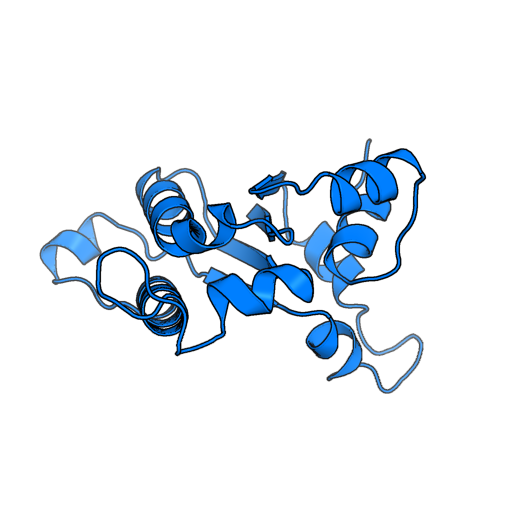 A CA 1
ATOM 750 C C . LEU A 1 100 ? 7.069 -9.720 1.517 1.00 95.62 100 LEU A C 1
ATOM 752 O O . LEU A 1 100 ? 5.895 -9.940 1.815 1.00 95.62 100 LEU A O 1
ATOM 756 N N . HIS A 1 101 ? 7.430 -9.368 0.277 1.00 96.19 101 HIS A N 1
ATOM 757 C CA . HIS A 1 101 ? 6.443 -9.154 -0.789 1.00 96.19 101 HIS A CA 1
ATOM 758 C C . HIS A 1 101 ? 5.631 -10.419 -1.102 1.00 96.19 101 HIS A C 1
ATOM 760 O O . HIS A 1 101 ? 4.438 -10.333 -1.382 1.00 96.19 101 HIS A O 1
ATOM 766 N N . ILE A 1 102 ? 6.244 -11.603 -1.000 1.00 95.94 102 ILE A N 1
ATOM 767 C CA . ILE A 1 102 ? 5.556 -12.885 -1.188 1.00 95.94 102 ILE A CA 1
ATOM 768 C C . ILE A 1 102 ? 4.565 -13.124 -0.050 1.00 95.94 102 ILE A C 1
ATOM 770 O O . ILE A 1 102 ? 3.416 -13.495 -0.291 1.00 95.94 102 ILE A O 1
ATOM 774 N N . GLU A 1 103 ? 4.979 -12.879 1.192 1.00 95.88 103 GLU A N 1
ATOM 775 C CA . GLU A 1 103 ? 4.103 -13.051 2.348 1.00 95.88 103 GLU A CA 1
ATOM 776 C C . GLU A 1 103 ? 2.958 -12.039 2.370 1.00 95.88 103 GLU A C 1
ATOM 778 O O . GLU A 1 103 ? 1.855 -12.378 2.789 1.00 95.88 103 GLU A O 1
ATOM 783 N N . LEU A 1 104 ? 3.180 -10.803 1.921 1.00 96.81 104 LEU A N 1
ATOM 784 C CA . LEU A 1 104 ? 2.114 -9.809 1.775 1.00 96.81 104 LEU A CA 1
ATOM 785 C C . LEU A 1 104 ? 1.068 -10.263 0.758 1.00 96.81 104 LEU A C 1
ATOM 787 O O . LEU A 1 104 ? -0.127 -10.184 1.037 1.00 96.81 104 LEU A O 1
ATOM 791 N N . VAL A 1 105 ? 1.498 -10.781 -0.393 1.00 96.81 105 VAL A N 1
ATOM 792 C CA . VAL A 1 105 ? 0.580 -11.300 -1.412 1.00 96.81 105 VAL A CA 1
ATOM 793 C C . VAL A 1 105 ? -0.228 -12.482 -0.874 1.00 96.81 105 VAL A C 1
ATOM 795 O O . VAL A 1 105 ? -1.448 -12.481 -0.986 1.00 96.81 105 VAL A O 1
ATOM 798 N N . LYS A 1 106 ? 0.411 -13.458 -0.216 1.00 95.62 106 LYS A N 1
ATOM 799 C CA . LYS A 1 106 ? -0.284 -14.635 0.342 1.00 95.62 106 LYS A CA 1
ATOM 800 C C . LYS A 1 106 ? -1.295 -14.297 1.440 1.00 95.62 106 LYS A C 1
ATOM 802 O O . LYS A 1 106 ? -2.294 -14.993 1.582 1.00 95.62 106 LYS A O 1
ATOM 807 N N . ARG A 1 107 ? -1.016 -13.277 2.257 1.00 95.94 107 ARG A N 1
ATOM 808 C CA . ARG A 1 107 ? -1.855 -12.893 3.406 1.00 95.94 107 ARG A CA 1
ATOM 809 C C . ARG A 1 107 ? -3.100 -12.094 3.021 1.00 95.94 107 ARG A C 1
ATOM 811 O O . ARG A 1 107 ? -3.944 -11.855 3.884 1.00 95.94 107 ARG A O 1
ATOM 818 N N . ASN A 1 108 ? -3.212 -11.648 1.770 1.00 96.06 108 ASN A N 1
ATOM 819 C CA . ASN A 1 108 ? -4.243 -10.714 1.341 1.00 96.06 108 ASN A CA 1
ATOM 820 C C . ASN A 1 108 ? -5.061 -11.258 0.169 1.00 96.06 108 ASN A C 1
ATOM 822 O O . ASN A 1 108 ? -4.514 -11.658 -0.847 1.00 96.06 108 ASN A O 1
ATOM 826 N N . ASP A 1 109 ? -6.387 -11.166 0.279 1.00 95.19 109 ASP A N 1
ATOM 827 C CA . ASP A 1 109 ? -7.306 -11.653 -0.763 1.00 95.19 109 ASP A CA 1
ATOM 828 C C . ASP A 1 109 ? -7.511 -10.655 -1.916 1.00 95.19 109 ASP A C 1
ATOM 830 O O . ASP A 1 109 ? -7.954 -11.009 -3.004 1.00 95.19 109 ASP A O 1
ATOM 834 N N . VAL A 1 110 ? -7.244 -9.372 -1.664 1.00 95.62 110 VAL A N 1
ATOM 835 C CA . VAL A 1 110 ? -7.474 -8.270 -2.606 1.00 95.62 110 VAL A CA 1
ATOM 836 C C . VAL A 1 110 ? -6.269 -7.349 -2.591 1.00 95.62 110 VAL A C 1
ATOM 838 O O . VAL A 1 110 ? -5.754 -7.034 -1.511 1.00 95.62 110 VAL A O 1
ATOM 841 N N . PHE A 1 111 ? -5.887 -6.867 -3.774 1.00 97.06 111 PHE A N 1
ATOM 842 C CA . PHE A 1 111 ? -4.897 -5.816 -3.948 1.00 97.06 111 PHE A CA 1
ATOM 843 C C . PHE A 1 111 ? -5.524 -4.575 -4.582 1.00 97.06 111 PHE A C 1
ATOM 845 O O . PHE A 1 111 ? -6.031 -4.616 -5.701 1.00 97.06 111 PHE A O 1
ATOM 852 N N . LEU A 1 112 ? -5.487 -3.462 -3.855 1.00 97.62 112 LEU A N 1
ATOM 853 C CA . LEU A 1 112 ? -5.941 -2.155 -4.317 1.00 97.62 112 LEU A CA 1
ATOM 854 C C . LEU A 1 112 ? -4.736 -1.228 -4.436 1.00 97.62 112 LEU A C 1
ATOM 856 O O . LEU A 1 112 ? -3.966 -1.137 -3.491 1.00 97.62 112 LEU A O 1
ATOM 860 N N . ILE A 1 113 ? -4.591 -0.491 -5.540 1.00 98.31 113 ILE A N 1
ATOM 861 C CA . ILE A 1 113 ? -3.574 0.565 -5.655 1.00 98.31 113 ILE A CA 1
ATOM 862 C C . ILE A 1 113 ? -4.267 1.921 -5.748 1.00 98.31 113 ILE A C 1
ATOM 864 O O . ILE A 1 113 ? -4.944 2.212 -6.734 1.00 98.31 113 ILE A O 1
ATOM 868 N N . ALA A 1 114 ? -4.115 2.750 -4.715 1.00 97.62 114 ALA A N 1
ATOM 869 C CA . ALA A 1 114 ? -4.769 4.049 -4.628 1.00 97.62 114 ALA A CA 1
ATOM 870 C C . ALA A 1 114 ? -3.953 5.051 -3.780 1.00 97.62 114 ALA A C 1
ATOM 872 O O . ALA A 1 114 ? -3.831 4.870 -2.569 1.00 97.62 114 ALA A O 1
ATOM 873 N N . PRO A 1 115 ? -3.454 6.149 -4.381 1.00 98.06 115 PRO A N 1
ATOM 874 C CA . PRO A 1 115 ? -3.472 6.450 -5.814 1.00 98.06 115 PRO A CA 1
ATOM 875 C C . PRO A 1 115 ? -2.504 5.564 -6.610 1.00 98.06 115 PRO A C 1
ATOM 877 O O . PRO A 1 115 ? -1.511 5.073 -6.077 1.00 98.06 115 PRO A O 1
ATOM 880 N N . LEU A 1 116 ? -2.768 5.429 -7.910 1.00 98.25 116 LEU A N 1
ATOM 881 C CA . LEU A 1 116 ? -1.851 4.843 -8.886 1.00 98.25 116 LEU A CA 1
ATOM 882 C C . LEU A 1 116 ? -1.231 5.974 -9.720 1.00 98.25 116 LEU A C 1
ATOM 884 O O . LEU A 1 116 ? -1.935 6.678 -10.441 1.00 98.25 116 LEU A O 1
ATOM 888 N N . SER A 1 117 ? 0.080 6.185 -9.590 1.00 98.25 117 SER A N 1
ATOM 889 C CA . SER A 1 117 ? 0.806 7.181 -10.386 1.00 98.25 117 SER A CA 1
ATOM 890 C C . SER A 1 117 ? 1.026 6.665 -11.812 1.00 98.25 117 SER A C 1
ATOM 892 O O . SER A 1 117 ? 1.082 5.455 -12.035 1.00 98.25 117 SER A O 1
ATOM 894 N N . ALA A 1 118 ? 1.209 7.572 -12.777 1.00 98.44 118 ALA A N 1
ATOM 895 C CA . ALA A 1 118 ? 1.514 7.190 -14.158 1.00 98.44 118 ALA A CA 1
ATOM 896 C C . ALA A 1 118 ? 2.803 6.353 -14.259 1.00 98.44 118 ALA A C 1
ATOM 898 O O . ALA A 1 118 ? 2.858 5.398 -15.027 1.00 98.44 118 ALA A O 1
ATOM 899 N N . ASN A 1 119 ? 3.815 6.666 -13.440 1.00 98.31 119 ASN A N 1
ATOM 900 C CA . ASN A 1 119 ? 5.068 5.913 -13.387 1.00 98.31 119 ASN A CA 1
ATOM 901 C C . ASN A 1 119 ? 4.847 4.474 -12.905 1.00 98.31 119 ASN A C 1
ATOM 903 O O . ASN A 1 119 ? 5.282 3.529 -13.555 1.00 98.31 119 ASN A O 1
ATOM 907 N N . THR A 1 120 ? 4.131 4.291 -11.791 1.00 98.50 120 THR A N 1
ATOM 908 C CA . THR A 1 120 ? 3.821 2.947 -11.290 1.00 98.50 120 THR A CA 1
ATOM 909 C C . THR A 1 120 ? 2.951 2.188 -12.289 1.00 98.50 120 THR A C 1
ATOM 911 O O . THR A 1 120 ? 3.241 1.033 -12.561 1.00 98.50 120 THR A O 1
ATOM 914 N N . LEU A 1 121 ? 1.957 2.829 -12.912 1.00 98.56 121 LEU A N 1
ATOM 915 C CA . LEU A 1 121 ? 1.156 2.203 -13.968 1.00 98.56 121 LEU A CA 1
ATOM 916 C C . LEU A 1 121 ? 2.027 1.716 -15.137 1.00 98.56 121 LEU A C 1
ATOM 918 O O . LEU A 1 121 ? 1.865 0.581 -15.577 1.00 98.56 121 LEU A O 1
ATOM 922 N N . ALA A 1 122 ? 2.969 2.538 -15.609 1.00 98.56 122 ALA A N 1
ATOM 923 C CA . ALA A 1 122 ? 3.890 2.159 -16.678 1.00 98.56 122 ALA A CA 1
ATOM 924 C C . ALA A 1 122 ? 4.781 0.971 -16.276 1.00 98.56 122 ALA A C 1
ATOM 926 O O . ALA A 1 122 ? 4.950 0.043 -17.064 1.00 98.56 122 ALA A O 1
ATOM 927 N N . LYS A 1 123 ? 5.291 0.956 -15.036 1.00 98.56 123 LYS A N 1
ATOM 928 C CA . LYS A 1 123 ? 6.056 -0.177 -14.491 1.00 98.56 123 LYS A CA 1
ATOM 929 C C . LYS A 1 123 ? 5.233 -1.461 -14.473 1.00 98.56 123 LYS A C 1
ATOM 931 O O . LYS A 1 123 ? 5.710 -2.485 -14.948 1.00 98.56 123 LYS A O 1
ATOM 936 N N . LEU A 1 124 ? 3.992 -1.392 -13.991 1.00 98.06 124 LEU A N 1
ATOM 937 C CA . LEU A 1 124 ? 3.085 -2.540 -13.955 1.00 98.06 124 LEU A CA 1
ATOM 938 C C . LEU A 1 124 ? 2.775 -3.062 -15.361 1.00 98.06 124 LEU A C 1
ATOM 940 O O . LEU A 1 124 ? 2.881 -4.260 -15.601 1.00 98.06 124 LEU A O 1
ATOM 944 N N . ALA A 1 125 ? 2.460 -2.168 -16.303 1.00 98.06 125 ALA A N 1
ATOM 945 C CA . ALA A 1 125 ? 2.200 -2.532 -17.695 1.00 98.06 125 ALA A CA 1
ATOM 946 C C . ALA A 1 125 ? 3.428 -3.164 -18.376 1.00 98.06 125 ALA A C 1
ATOM 948 O O . ALA A 1 125 ? 3.283 -4.076 -19.184 1.00 98.06 125 ALA A O 1
ATOM 949 N N . GLY A 1 126 ? 4.633 -2.703 -18.028 1.00 98.00 126 GLY A N 1
ATOM 950 C CA . GLY A 1 126 ? 5.900 -3.265 -18.500 1.00 98.00 126 GLY A CA 1
ATOM 951 C C . GLY A 1 126 ? 6.378 -4.503 -17.734 1.00 98.00 126 GLY A C 1
ATOM 952 O O . GLY A 1 126 ? 7.431 -5.039 -18.065 1.00 98.00 126 GLY A O 1
ATOM 953 N N . GLY A 1 127 ? 5.651 -4.950 -16.705 1.00 97.06 127 GLY A N 1
ATOM 954 C CA . GLY A 1 127 ? 6.052 -6.081 -15.865 1.00 97.06 127 GLY A CA 1
ATOM 955 C C . GLY A 1 127 ? 7.304 -5.832 -15.014 1.00 97.06 127 GLY A C 1
ATOM 956 O O . GLY A 1 127 ? 7.950 -6.795 -14.604 1.00 97.06 127 GLY A O 1
ATOM 957 N N . LEU A 1 128 ? 7.654 -4.568 -14.758 1.00 98.44 128 LEU A N 1
ATOM 958 C CA . LEU A 1 128 ? 8.783 -4.183 -13.913 1.00 98.44 128 LEU A CA 1
ATOM 959 C C . LEU A 1 128 ? 8.436 -4.378 -12.430 1.00 98.44 128 LEU A C 1
ATOM 961 O O . LEU A 1 128 ? 7.339 -4.027 -11.995 1.00 98.44 128 LEU A O 1
ATOM 965 N N . CYS A 1 129 ? 9.391 -4.902 -11.661 1.00 97.62 129 CYS A N 1
ATOM 966 C CA . CYS A 1 129 ? 9.276 -5.186 -10.228 1.00 97.62 129 CYS A CA 1
ATOM 967 C C . CYS A 1 129 ? 10.560 -4.763 -9.495 1.00 97.62 129 CYS A C 1
ATOM 969 O O . CYS A 1 129 ? 11.440 -5.577 -9.230 1.00 97.62 129 CYS A O 1
ATOM 971 N N . ASP A 1 130 ? 10.700 -3.462 -9.253 1.00 97.44 130 ASP A N 1
ATOM 972 C CA . ASP A 1 130 ? 11.930 -2.832 -8.748 1.00 97.44 130 ASP A CA 1
ATOM 973 C C . ASP A 1 130 ? 11.777 -2.187 -7.357 1.00 97.44 130 ASP A C 1
ATOM 975 O O . ASP A 1 130 ? 12.672 -1.487 -6.896 1.00 97.44 130 ASP A O 1
ATOM 979 N N . ASN A 1 131 ? 10.630 -2.387 -6.708 1.00 97.88 131 ASN A N 1
ATOM 980 C CA . ASN A 1 131 ? 10.305 -1.940 -5.349 1.00 97.88 131 ASN A CA 1
ATOM 981 C C . ASN A 1 131 ? 9.224 -2.849 -4.758 1.00 97.88 131 ASN A C 1
ATOM 983 O O . ASN A 1 131 ? 8.547 -3.567 -5.501 1.00 97.88 131 ASN A O 1
ATOM 987 N N . LEU A 1 132 ? 8.996 -2.758 -3.449 1.00 97.88 132 LEU A N 1
ATOM 988 C CA . LEU A 1 132 ? 8.085 -3.632 -2.713 1.00 97.88 132 LEU A CA 1
ATOM 989 C C . LEU A 1 132 ? 6.675 -3.632 -3.324 1.00 97.88 132 LEU A C 1
ATOM 991 O O . LEU A 1 132 ? 6.066 -4.689 -3.506 1.00 97.88 132 LEU A O 1
ATOM 995 N N . LEU A 1 133 ? 6.169 -2.455 -3.714 1.00 98.06 133 LEU A N 1
ATOM 996 C CA . LEU A 1 133 ? 4.841 -2.301 -4.321 1.00 98.06 133 LEU A CA 1
ATOM 997 C C . LEU A 1 133 ? 4.723 -3.053 -5.654 1.00 98.06 133 LEU A C 1
ATOM 999 O O . LEU A 1 133 ? 3.757 -3.785 -5.876 1.00 98.06 133 LEU A O 1
ATOM 1003 N N . THR A 1 134 ? 5.686 -2.862 -6.555 1.00 98.31 134 THR A N 1
ATOM 1004 C CA . THR A 1 134 ? 5.669 -3.490 -7.886 1.00 98.31 134 THR A CA 1
ATOM 1005 C C . THR A 1 134 ? 6.022 -4.977 -7.827 1.00 98.31 134 THR A C 1
ATOM 1007 O O . THR A 1 134 ? 5.449 -5.753 -8.588 1.00 98.31 134 THR A O 1
ATOM 1010 N N . CYS A 1 135 ? 6.859 -5.405 -6.876 1.00 98.06 135 CYS A N 1
ATOM 1011 C CA . CYS A 1 135 ? 7.096 -6.816 -6.564 1.00 98.06 135 CYS A CA 1
ATOM 1012 C C . CYS A 1 135 ? 5.810 -7.519 -6.115 1.00 98.06 135 CYS A C 1
ATOM 1014 O O . CYS A 1 135 ? 5.462 -8.558 -6.677 1.00 98.06 135 CYS A O 1
ATOM 1016 N N . CYS A 1 136 ? 5.045 -6.925 -5.188 1.00 97.75 136 CYS A N 1
ATOM 1017 C CA . CYS A 1 136 ? 3.742 -7.464 -4.779 1.00 97.75 136 CYS A CA 1
ATOM 1018 C C . CYS A 1 136 ? 2.786 -7.597 -5.973 1.00 97.75 136 CYS A C 1
ATOM 1020 O O . CYS A 1 136 ? 2.147 -8.631 -6.150 1.00 97.75 136 CYS A O 1
ATOM 1022 N N . ALA A 1 137 ? 2.715 -6.570 -6.826 1.00 97.31 137 ALA A N 1
ATOM 1023 C CA . ALA A 1 137 ? 1.871 -6.595 -8.017 1.00 97.31 137 ALA A CA 1
ATOM 1024 C C . ALA A 1 137 ? 2.275 -7.689 -9.008 1.00 97.31 137 ALA A C 1
ATOM 1026 O O . ALA A 1 137 ? 1.425 -8.375 -9.567 1.00 97.31 137 ALA A O 1
ATOM 1027 N N . ARG A 1 138 ? 3.581 -7.859 -9.224 1.00 97.12 138 ARG A N 1
ATOM 1028 C CA . ARG A 1 138 ? 4.125 -8.835 -10.167 1.00 97.12 138 ARG A CA 1
ATOM 1029 C C . ARG A 1 138 ? 3.945 -10.274 -9.688 1.00 97.12 138 ARG A C 1
ATOM 1031 O O . ARG A 1 138 ? 3.812 -11.165 -10.532 1.00 97.12 138 ARG A O 1
ATOM 1038 N N . ALA A 1 139 ? 3.967 -10.482 -8.374 1.00 97.06 139 ALA A N 1
ATOM 1039 C CA . ALA A 1 139 ? 3.759 -11.767 -7.717 1.00 97.06 139 ALA A CA 1
ATOM 1040 C C . ALA A 1 139 ? 2.275 -12.087 -7.460 1.00 97.06 139 ALA A C 1
ATOM 1042 O O . ALA A 1 139 ? 1.972 -13.187 -6.998 1.00 97.06 139 ALA A O 1
ATOM 1043 N N . TRP A 1 140 ? 1.358 -11.157 -7.749 1.00 96.31 140 TRP A N 1
ATOM 1044 C CA . TRP A 1 140 ? -0.067 -11.357 -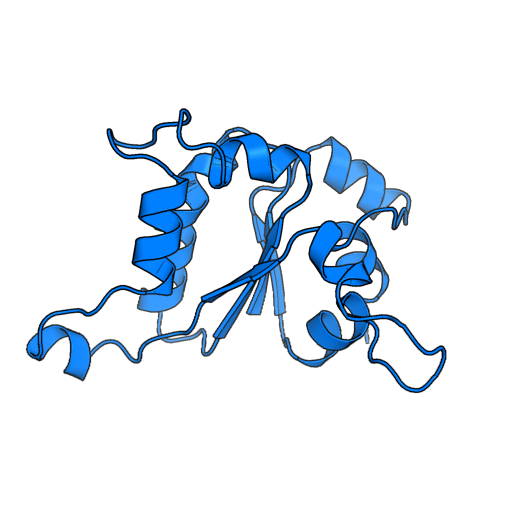7.510 1.00 96.31 140 TRP A CA 1
ATOM 1045 C C . TRP A 1 140 ? -0.604 -12.538 -8.337 1.00 96.31 140 TRP A C 1
ATOM 1047 O O . TRP A 1 140 ? -0.351 -12.597 -9.544 1.00 96.31 140 TRP A O 1
ATOM 1057 N N . PRO A 1 141 ? -1.330 -13.494 -7.729 1.00 90.00 141 PRO A N 1
ATOM 1058 C CA . PRO A 1 141 ? -1.895 -14.615 -8.463 1.00 90.00 141 PRO A CA 1
ATOM 1059 C C . PRO A 1 141 ? -3.059 -14.137 -9.342 1.00 90.00 141 PRO A C 1
ATOM 1061 O O . PRO A 1 141 ? -3.999 -13.499 -8.873 1.00 90.00 141 PRO A O 1
ATOM 1064 N N . TRP A 1 142 ? -2.989 -14.447 -10.636 1.00 74.81 142 TRP A N 1
ATOM 1065 C CA . TRP A 1 142 ? -4.026 -14.128 -11.632 1.00 74.81 142 TRP A CA 1
ATOM 1066 C C . TRP A 1 142 ? -5.008 -15.292 -11.857 1.00 74.81 142 TRP A C 1
ATOM 1068 O O . TRP A 1 142 ? -5.853 -15.217 -12.748 1.00 74.81 142 TRP A O 1
ATOM 1078 N N . THR A 1 143 ? -4.836 -16.377 -11.099 1.00 52.56 143 THR A N 1
ATOM 1079 C CA . THR A 1 143 ? -5.546 -17.663 -11.192 1.00 52.56 143 THR A CA 1
ATOM 1080 C C . THR A 1 143 ? -6.409 -17.874 -9.967 1.00 52.56 143 THR A C 1
ATOM 1082 O O . THR A 1 143 ? -7.589 -18.235 -10.145 1.00 52.56 143 THR A O 1
#

Secondary structure (DSSP, 8-state):
-EEEE-SSGGGGGHHHHHHHHHHTS--S-EEEEE-HHHHHHHT-TT-EETTEEHHHHHHHHHH----HHHHTT-----EEEE-GGGGTSS--STTTSPPHHHHHHHH-S-EEESS--HHHHHHHHTT---SHHHHHHHH----

Sequence (143 aa):
LLLGVAGSVAAVKLPDLLRKLQESGHVRSIEAVLSQSAEVFTLNPSVQYVGASVSQLLSDVATAPRSAEQEKLLKRVPVKVYTDADEWSEYAHVGVDPVLHIELVKRNDVFLIAPLSANTLAKLAGGLCDNLLTCCARAWPWT

Radius of gyration: 15.66 Å; chains: 1; bounding box: 39×42×43 Å